Protein AF-A0A0Q9AX16-F1 (afdb_monomer)

Solvent-accessible surface area (backbone atoms only — not comparable to full-atom values): 4094 Å² total; per-residue (Å²): 136,86,87,71,96,76,52,71,76,55,78,50,77,63,84,65,33,28,32,36,39,38,55,42,95,84,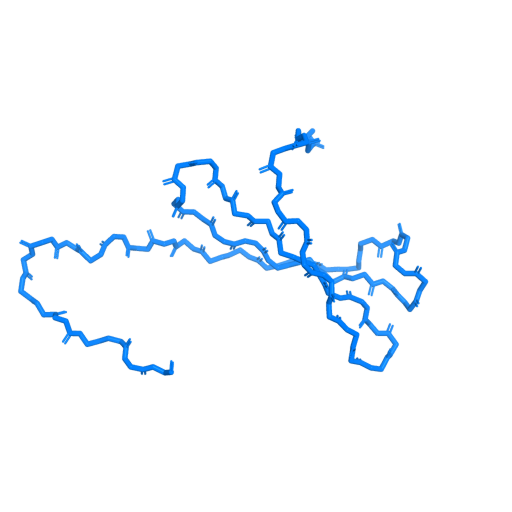56,47,34,42,33,45,37,34,21,36,67,83,62,79,48,81,76,48,76,49,76,47,73,49,73,72,76,67,96,70,84,80,95,78,85,87,130

Sequence (63 aa):
MTVSRTAVERSVWCGDVATGDIVAADRSWFFTLYFDATGTELVACSGVKSERPSQDGGQQLQL

Structure (mmCIF, N/CA/C/O backbone):
data_AF-A0A0Q9AX16-F1
#
_entry.id   AF-A0A0Q9AX16-F1
#
loop_
_atom_site.group_PDB
_atom_site.id
_atom_site.type_symbol
_atom_site.label_atom_id
_atom_site.label_alt_id
_atom_site.label_comp_id
_atom_site.label_asym_id
_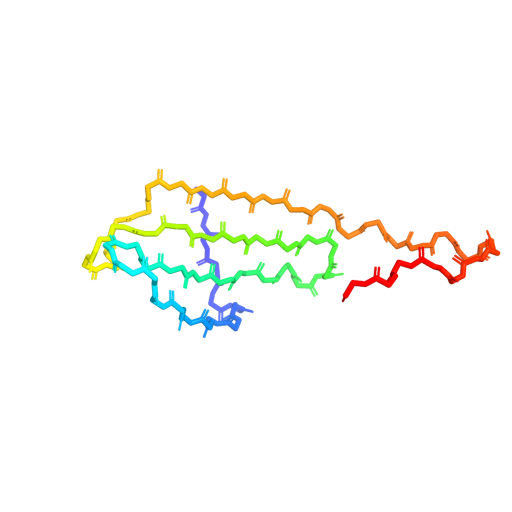atom_site.label_entity_id
_atom_site.label_seq_id
_atom_site.pdbx_PDB_ins_code
_atom_site.Cartn_x
_atom_site.Cartn_y
_atom_site.Cartn_z
_atom_site.occupancy
_atom_site.B_iso_or_equiv
_atom_site.auth_seq_id
_atom_site.auth_comp_id
_atom_site.auth_asym_id
_atom_site.auth_atom_id
_atom_site.pdbx_PDB_model_num
ATOM 1 N N . MET A 1 1 ? 11.433 0.927 10.015 1.00 35.09 1 MET A N 1
ATOM 2 C CA . MET A 1 1 ? 11.114 1.416 8.657 1.00 35.09 1 MET A CA 1
ATOM 3 C C . MET A 1 1 ? 10.727 2.879 8.812 1.00 35.09 1 MET A C 1
ATOM 5 O O . MET A 1 1 ? 9.748 3.148 9.489 1.00 35.09 1 MET A O 1
ATOM 9 N N . THR A 1 2 ? 11.549 3.817 8.338 1.00 32.97 2 THR A N 1
ATOM 10 C CA . THR A 1 2 ? 11.309 5.261 8.515 1.00 32.97 2 THR A CA 1
ATOM 11 C C . THR A 1 2 ? 10.657 5.798 7.248 1.00 32.97 2 THR A C 1
ATOM 13 O O . THR A 1 2 ? 11.282 5.758 6.193 1.00 32.97 2 THR A O 1
ATOM 16 N N . VAL A 1 3 ? 9.412 6.268 7.336 1.00 45.62 3 VAL A N 1
ATOM 17 C CA . VAL A 1 3 ? 8.708 6.903 6.212 1.00 45.62 3 VAL A CA 1
ATOM 18 C C . VAL A 1 3 ? 8.990 8.407 6.261 1.00 45.62 3 VAL A C 1
ATOM 20 O O . VAL A 1 3 ? 8.562 9.098 7.183 1.00 45.62 3 VAL A O 1
ATOM 23 N N . SER A 1 4 ? 9.765 8.919 5.305 1.00 43.25 4 SER A N 1
ATOM 24 C CA . SER A 1 4 ? 10.023 10.35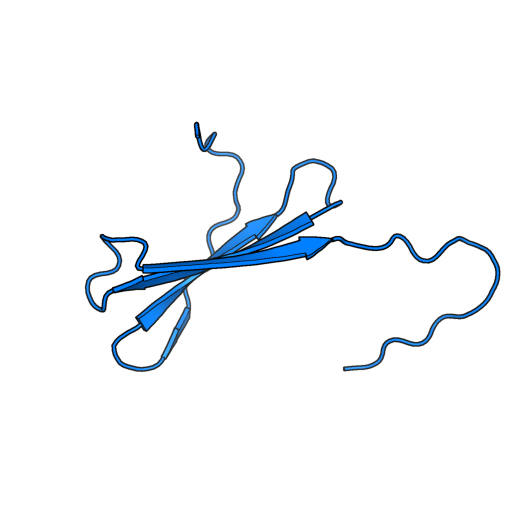2 5.121 1.00 43.25 4 SER A CA 1
ATOM 25 C C . SER A 1 4 ? 8.878 11.014 4.337 1.00 43.25 4 SER A C 1
ATOM 27 O O . SER A 1 4 ? 8.328 10.428 3.410 1.00 43.25 4 SER A O 1
ATOM 29 N N . ARG A 1 5 ? 8.515 12.248 4.723 1.00 47.84 5 ARG A N 1
ATOM 30 C CA . ARG A 1 5 ? 7.359 13.059 4.260 1.00 47.84 5 ARG A CA 1
ATOM 31 C C . ARG A 1 5 ? 7.376 13.504 2.775 1.00 47.84 5 ARG A C 1
ATOM 33 O O . ARG A 1 5 ? 6.966 14.616 2.463 1.00 47.84 5 ARG A O 1
ATOM 40 N N . THR A 1 6 ? 7.830 12.678 1.839 1.00 45.84 6 THR A N 1
ATOM 41 C CA . THR A 1 6 ? 7.785 12.975 0.389 1.00 45.84 6 THR A CA 1
ATOM 42 C C . THR A 1 6 ? 6.749 12.148 -0.379 1.00 45.84 6 THR A C 1
ATOM 44 O O . THR A 1 6 ? 6.802 12.084 -1.604 1.00 45.84 6 THR A O 1
ATOM 47 N N . ALA A 1 7 ? 5.783 11.543 0.316 1.00 48.34 7 ALA A N 1
ATOM 48 C CA . ALA A 1 7 ? 4.664 10.843 -0.305 1.00 48.34 7 ALA A CA 1
ATOM 49 C C . ALA A 1 7 ? 3.504 11.807 -0.609 1.00 48.34 7 ALA A C 1
ATOM 51 O O . ALA A 1 7 ? 3.074 12.564 0.260 1.00 48.34 7 ALA A O 1
ATOM 52 N N . VAL A 1 8 ? 2.990 11.766 -1.841 1.00 51.16 8 VAL A N 1
ATOM 53 C CA . VAL A 1 8 ? 1.670 12.321 -2.164 1.00 51.16 8 VAL A CA 1
ATOM 54 C C . VAL A 1 8 ? 0.640 11.326 -1.642 1.00 51.16 8 VAL A C 1
ATOM 56 O O . VAL A 1 8 ? 0.432 10.285 -2.252 1.00 51.16 8 VAL A O 1
ATOM 59 N N . GLU A 1 9 ? 0.036 11.631 -0.501 1.00 54.12 9 GLU A N 1
ATOM 60 C CA . GLU A 1 9 ? -0.999 10.806 0.116 1.00 54.12 9 GLU A CA 1
ATOM 61 C C . GLU A 1 9 ? -2.343 11.091 -0.571 1.00 54.12 9 GLU A C 1
ATOM 63 O O . GLU A 1 9 ? -2.860 12.210 -0.515 1.00 54.12 9 GLU A O 1
ATOM 68 N N . ARG A 1 10 ? -2.899 10.101 -1.276 1.00 56.19 10 ARG A N 1
ATOM 69 C CA . ARG A 1 10 ? -4.267 10.159 -1.806 1.00 56.19 10 ARG A CA 1
ATOM 70 C C . ARG A 1 10 ? -5.082 9.060 -1.145 1.00 56.19 10 ARG A C 1
ATOM 72 O O . ARG A 1 10 ? -4.885 7.893 -1.462 1.00 56.19 10 ARG A O 1
ATOM 79 N N . SER A 1 11 ? -5.993 9.446 -0.257 1.00 55.91 11 SER A N 1
ATOM 80 C CA . SER A 1 11 ? -6.780 8.482 0.511 1.00 55.91 11 SER A CA 1
ATOM 81 C C . SER A 1 11 ? -8.125 8.192 -0.159 1.00 55.91 11 SER A C 1
ATOM 83 O O . SER A 1 11 ? -8.890 9.118 -0.441 1.00 55.91 11 SER A O 1
ATOM 85 N N . VAL A 1 12 ? -8.419 6.917 -0.433 1.00 64.50 12 VAL A N 1
ATOM 86 C CA . VAL A 1 12 ? -9.710 6.448 -0.975 1.00 64.50 12 VAL A CA 1
ATOM 87 C C . VAL A 1 12 ? -10.359 5.504 0.033 1.00 64.50 12 VAL A C 1
ATOM 89 O O . VAL A 1 12 ? -9.707 4.601 0.555 1.00 64.50 12 VAL A O 1
ATOM 92 N N . TRP A 1 13 ? -11.646 5.716 0.301 1.00 57.31 13 TRP A N 1
ATOM 93 C CA . TRP A 1 13 ? -12.433 4.924 1.246 1.00 57.31 13 TRP A CA 1
ATOM 94 C C . TRP A 1 13 ? -13.316 3.930 0.490 1.00 57.31 13 TRP A C 1
ATOM 96 O O . TRP A 1 13 ? -14.099 4.335 -0.371 1.00 57.31 13 TRP A O 1
ATOM 106 N N . CYS A 1 14 ? -13.212 2.641 0.817 1.00 57.75 14 CYS A N 1
ATOM 107 C CA .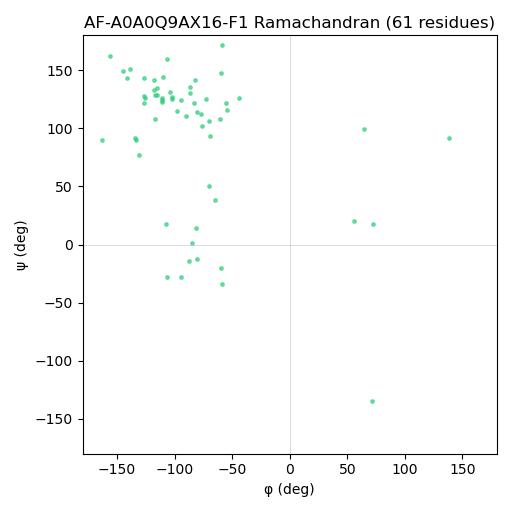 CYS A 1 14 ? -14.101 1.603 0.297 1.00 57.75 14 CYS A CA 1
ATOM 108 C C . CYS A 1 14 ? -14.560 0.705 1.457 1.00 57.75 14 CYS A C 1
ATOM 110 O O . CYS A 1 14 ? -13.906 -0.282 1.783 1.00 57.75 14 CYS A O 1
ATOM 112 N N . GLY A 1 15 ? -15.678 1.060 2.099 1.00 73.38 15 GLY A N 1
ATOM 113 C CA . GLY A 1 15 ? -16.178 0.360 3.292 1.00 73.38 15 GLY A CA 1
ATOM 114 C C . GLY A 1 15 ? -15.319 0.629 4.535 1.00 73.38 15 GLY A C 1
ATOM 115 O O . GLY A 1 15 ? -14.946 1.774 4.778 1.00 73.38 15 GLY A O 1
ATOM 116 N N . ASP A 1 16 ? -14.994 -0.423 5.292 1.00 72.62 16 ASP A N 1
ATOM 117 C CA . ASP A 1 16 ? -14.215 -0.384 6.546 1.00 72.62 16 ASP A CA 1
ATOM 118 C C . ASP A 1 16 ? -12.686 -0.321 6.343 1.00 72.62 16 ASP A C 1
ATOM 120 O O . ASP A 1 16 ? -11.922 -0.588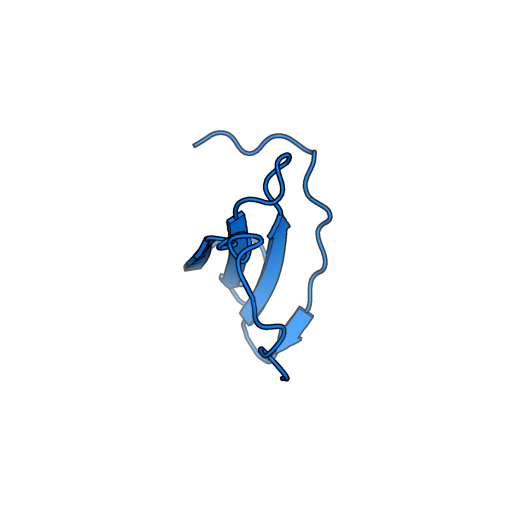 7.268 1.00 72.62 16 ASP A O 1
ATOM 124 N N . VAL A 1 17 ? -12.217 -0.018 5.129 1.00 75.19 17 VAL A N 1
ATOM 125 C CA . VAL A 1 17 ? -10.786 0.061 4.805 1.00 75.19 17 VAL A CA 1
ATOM 126 C C . VAL A 1 17 ? -10.480 1.409 4.164 1.00 75.19 17 VAL A C 1
ATOM 128 O O . VAL A 1 17 ? -11.030 1.759 3.111 1.00 75.19 17 VAL A O 1
ATOM 131 N N . ALA A 1 18 ? -9.572 2.157 4.793 1.00 82.38 18 ALA A N 1
ATOM 132 C CA . ALA A 1 18 ? -8.960 3.335 4.190 1.00 82.38 18 ALA A CA 1
ATOM 133 C C . ALA A 1 18 ? -7.742 2.893 3.375 1.00 82.38 18 ALA A C 1
ATOM 135 O O . ALA A 1 18 ? -6.947 2.081 3.837 1.00 82.38 18 ALA A O 1
ATOM 136 N N . THR A 1 19 ? -7.565 3.418 2.168 1.00 83.38 19 THR A N 1
ATOM 137 C CA . THR A 1 19 ? -6.396 3.099 1.333 1.00 83.38 19 THR A CA 1
ATOM 138 C C . THR A 1 19 ? -5.590 4.358 1.063 1.00 83.38 19 THR A C 1
ATOM 140 O O . THR A 1 19 ? -6.200 5.395 0.829 1.00 83.38 19 THR A O 1
ATOM 143 N N . GLY A 1 20 ? -4.257 4.281 1.061 1.00 84.81 20 GLY A N 1
ATOM 144 C CA . GLY A 1 20 ? -3.370 5.382 0.669 1.00 84.81 20 GLY A CA 1
ATOM 145 C C . GLY A 1 20 ? -2.197 4.904 -0.185 1.00 84.81 20 GLY A C 1
ATOM 146 O O . GLY A 1 20 ? -1.748 3.772 -0.036 1.00 84.81 20 GLY A O 1
ATOM 147 N N . ASP A 1 21 ? -1.677 5.763 -1.063 1.00 87.88 21 ASP A N 1
ATOM 148 C CA . ASP A 1 21 ? -0.571 5.412 -1.962 1.00 87.88 21 ASP A CA 1
ATOM 149 C C . ASP A 1 21 ? 0.738 6.131 -1.605 1.00 87.88 21 ASP A C 1
ATOM 151 O O . ASP A 1 21 ? 0.753 7.304 -1.230 1.00 87.88 21 ASP A O 1
ATOM 155 N N . ILE A 1 22 ? 1.864 5.432 -1.776 1.00 88.06 22 ILE A N 1
ATOM 156 C CA . ILE A 1 22 ? 3.217 5.993 -1.692 1.00 88.06 22 ILE A CA 1
ATOM 157 C C . ILE A 1 22 ? 3.967 5.667 -2.981 1.00 88.06 22 ILE A C 1
ATOM 159 O O . ILE A 1 22 ? 4.122 4.506 -3.358 1.00 88.06 22 ILE A O 1
ATOM 163 N N . VAL A 1 23 ? 4.510 6.696 -3.629 1.00 87.31 23 VAL A N 1
ATOM 164 C CA . VAL A 1 23 ? 5.398 6.542 -4.787 1.00 87.31 23 VAL A CA 1
ATOM 165 C C . VAL A 1 23 ? 6.837 6.750 -4.334 1.00 87.31 23 VAL A C 1
ATOM 167 O O . VAL A 1 23 ? 7.153 7.772 -3.721 1.00 87.31 23 VAL A O 1
ATOM 170 N N . ALA A 1 24 ? 7.719 5.794 -4.635 1.00 85.88 24 ALA A N 1
ATOM 171 C CA . ALA A 1 24 ? 9.144 5.956 -4.368 1.00 85.88 24 ALA A CA 1
ATOM 172 C C . ALA A 1 24 ? 9.696 7.180 -5.119 1.00 85.88 24 ALA A C 1
ATOM 174 O O . ALA A 1 24 ? 9.252 7.501 -6.221 1.00 85.88 24 ALA A O 1
ATOM 175 N N . ALA A 1 25 ? 10.687 7.864 -4.544 1.00 87.44 25 ALA A N 1
ATOM 176 C CA . ALA A 1 25 ? 11.222 9.102 -5.120 1.00 87.44 25 ALA A CA 1
ATOM 177 C C . ALA A 1 25 ? 11.780 8.918 -6.546 1.00 87.44 25 ALA A C 1
ATOM 179 O O . ALA A 1 25 ? 11.657 9.801 -7.391 1.00 87.44 25 ALA A O 1
ATOM 180 N N . ASP A 1 26 ? 12.352 7.749 -6.830 1.00 85.38 26 ASP A N 1
ATOM 181 C CA . ASP A 1 26 ? 12.863 7.3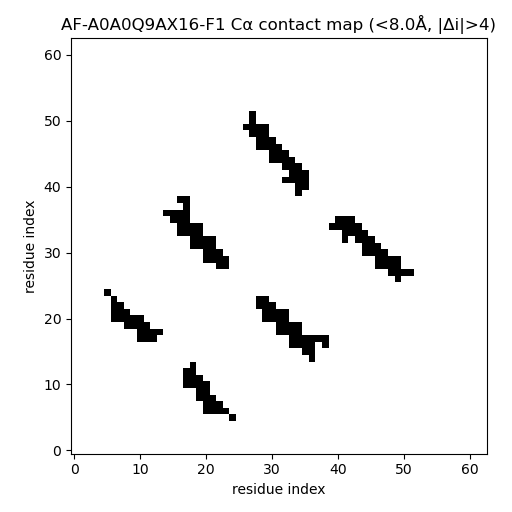48 -8.144 1.00 85.38 26 ASP A CA 1
ATOM 182 C C . ASP A 1 26 ? 11.783 6.751 -9.069 1.00 85.38 26 ASP A C 1
ATOM 184 O O . ASP A 1 26 ? 12.085 6.334 -10.191 1.00 85.38 26 ASP A O 1
ATOM 188 N N . ARG A 1 27 ? 10.531 6.696 -8.591 1.00 84.06 27 ARG A N 1
ATOM 189 C CA . ARG A 1 27 ? 9.353 6.105 -9.242 1.00 84.06 27 ARG A CA 1
ATOM 190 C C . ARG A 1 27 ? 9.540 4.640 -9.644 1.00 84.06 27 ARG A C 1
ATOM 192 O O . ARG A 1 27 ? 8.818 4.149 -10.510 1.00 84.06 27 ARG A O 1
ATOM 199 N N . SER A 1 28 ? 10.499 3.937 -9.039 1.00 88.50 28 SER A N 1
ATOM 200 C CA . SER A 1 28 ? 10.744 2.521 -9.326 1.00 88.50 28 SER A CA 1
ATOM 201 C C . SER A 1 28 ? 9.779 1.597 -8.588 1.00 88.50 28 SER A C 1
ATOM 203 O O . SER A 1 28 ? 9.683 0.423 -8.937 1.00 88.50 28 SER A O 1
ATOM 205 N N . TRP A 1 29 ? 9.033 2.122 -7.613 1.00 89.50 29 TRP A N 1
ATOM 206 C CA . TRP A 1 29 ? 8.032 1.389 -6.847 1.00 89.50 29 TRP A CA 1
ATOM 207 C C . TRP A 1 29 ? 6.799 2.237 -6.558 1.00 89.50 29 TRP A C 1
ATOM 209 O O . TRP A 1 29 ? 6.900 3.430 -6.254 1.00 89.50 29 TRP A O 1
ATOM 219 N N . PHE A 1 30 ? 5.654 1.566 -6.593 1.00 90.00 30 PHE A N 1
ATOM 220 C CA . PHE A 1 30 ? 4.367 2.061 -6.127 1.00 90.00 30 PHE A CA 1
ATOM 221 C C . PHE A 1 30 ? 3.906 1.174 -4.978 1.00 90.00 30 PHE A C 1
ATOM 223 O O . PHE A 1 30 ? 3.896 -0.051 -5.111 1.00 90.00 30 PHE A O 1
ATOM 230 N N . PHE A 1 31 ? 3.546 1.782 -3.855 1.00 89.69 31 PHE A N 1
ATOM 231 C CA . PHE A 1 31 ? 3.021 1.085 -2.692 1.00 89.69 31 PHE A CA 1
ATOM 232 C C . PHE A 1 31 ? 1.585 1.516 -2.444 1.00 89.69 31 PHE A C 1
ATOM 234 O O . PHE A 1 31 ? 1.307 2.711 -2.426 1.00 89.69 31 PHE A O 1
ATOM 241 N N . THR A 1 32 ? 0.720 0.545 -2.180 1.00 90.62 32 THR A N 1
ATOM 242 C CA . THR A 1 32 ? -0.644 0.769 -1.702 1.00 90.62 32 THR A CA 1
ATOM 243 C C . THR A 1 32 ? -0.721 0.278 -0.263 1.00 90.62 32 THR A C 1
ATOM 245 O O . THR A 1 32 ? -0.321 -0.847 0.054 1.00 90.62 32 THR A O 1
ATOM 248 N N . LEU A 1 33 ? -1.176 1.159 0.616 1.00 91.19 33 LEU A N 1
ATOM 249 C CA . LEU A 1 33 ? -1.333 0.963 2.047 1.00 91.19 33 LEU A CA 1
ATOM 250 C C . LEU A 1 33 ? -2.810 0.759 2.353 1.00 91.19 33 LEU A C 1
ATOM 252 O O . LEU A 1 33 ? -3.627 1.568 1.925 1.00 91.19 33 LEU A O 1
ATOM 256 N N . TYR A 1 34 ? -3.135 -0.275 3.120 1.00 88.38 34 TYR A N 1
ATOM 257 C CA . TYR A 1 34 ? -4.485 -0.532 3.605 1.00 88.38 34 TYR A CA 1
ATOM 258 C C . TYR A 1 34 ? -4.506 -0.294 5.106 1.00 88.38 34 TYR A C 1
ATOM 260 O O . TYR A 1 34 ? -3.744 -0.920 5.847 1.00 88.38 34 TYR A O 1
ATOM 268 N N . PHE A 1 35 ? -5.375 0.602 5.540 1.00 88.31 35 PHE A N 1
ATOM 269 C CA . PHE A 1 35 ? -5.598 0.936 6.931 1.00 88.31 35 PHE A CA 1
ATOM 270 C C . PHE A 1 35 ? -6.927 0.371 7.415 1.00 88.31 35 PHE A C 1
ATOM 272 O O . PHE A 1 35 ? -7.827 0.076 6.626 1.00 88.31 35 PHE A O 1
ATOM 279 N N . ASP A 1 36 ? -7.043 0.243 8.729 1.00 86.12 36 ASP A N 1
ATOM 280 C CA . ASP A 1 36 ? -8.310 -0.014 9.394 1.00 86.12 36 ASP A CA 1
ATOM 281 C C . ASP A 1 36 ? -9.356 1.084 9.096 1.00 86.12 36 ASP A C 1
ATOM 283 O O . ASP A 1 36 ? -9.059 2.134 8.517 1.00 86.12 36 ASP A O 1
ATOM 287 N N . ALA A 1 37 ? -10.602 0.862 9.520 1.00 84.38 37 ALA A N 1
ATOM 288 C CA . ALA A 1 37 ? -11.713 1.785 9.272 1.00 84.38 37 ALA A CA 1
ATOM 289 C C . ALA A 1 37 ? -11.489 3.187 9.862 1.00 84.38 37 ALA A C 1
ATOM 291 O O . ALA A 1 37 ? -12.143 4.146 9.455 1.00 84.38 37 ALA A O 1
ATOM 292 N N . THR A 1 38 ? -10.582 3.314 10.833 1.00 85.12 38 THR A N 1
ATOM 293 C CA . THR A 1 38 ? -10.233 4.597 11.447 1.00 85.12 38 THR A CA 1
ATOM 294 C C . THR A 1 38 ? -9.123 5.333 10.693 1.00 85.12 38 THR A C 1
ATOM 296 O O . THR A 1 38 ? -8.934 6.530 10.911 1.00 85.12 38 THR A O 1
ATOM 299 N N . GLY A 1 39 ? -8.408 4.651 9.792 1.00 81.62 39 GLY A N 1
ATOM 300 C CA . GLY A 1 39 ? -7.258 5.194 9.076 1.00 81.62 39 GLY A CA 1
ATOM 301 C C . GLY A 1 39 ? -6.020 5.366 9.959 1.00 81.62 39 GLY A C 1
ATOM 302 O O . GLY A 1 39 ? -5.131 6.138 9.603 1.00 81.62 39 GLY A O 1
ATOM 303 N N . THR A 1 40 ? -5.965 4.713 11.124 1.00 83.88 40 THR A N 1
ATOM 304 C CA . THR A 1 40 ? -4.888 4.916 12.108 1.00 83.88 40 THR A CA 1
ATOM 305 C C . THR A 1 40 ? -3.908 3.755 12.167 1.00 83.88 40 THR A C 1
ATOM 307 O O . THR A 1 40 ? -2.730 3.972 12.461 1.00 83.88 40 THR A O 1
ATOM 310 N N . GLU A 1 41 ? -4.353 2.543 11.836 1.00 86.94 41 GLU A N 1
ATOM 311 C CA . GLU A 1 41 ? -3.514 1.350 11.851 1.00 86.94 41 GLU A CA 1
ATOM 312 C C . GLU A 1 41 ? -3.350 0.782 10.443 1.00 86.94 41 GLU A C 1
ATOM 314 O O . GLU A 1 41 ? -4.329 0.549 9.741 1.00 86.94 41 GLU A O 1
ATOM 319 N N . LEU A 1 42 ? -2.10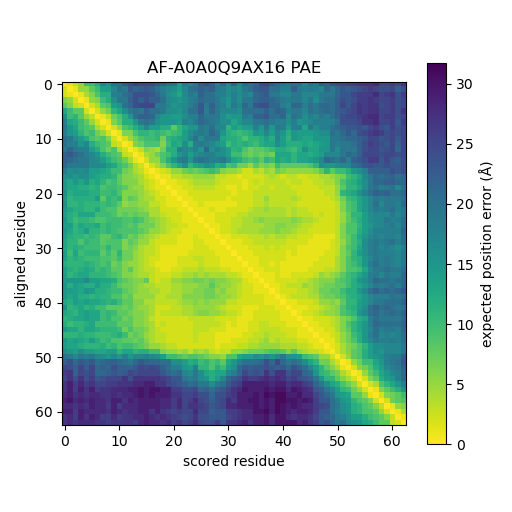3 0.540 10.030 1.00 88.56 42 LEU A N 1
ATOM 320 C CA . LEU A 1 42 ? -1.796 -0.138 8.773 1.00 88.56 42 LEU A CA 1
ATOM 321 C C . LEU A 1 42 ? -2.020 -1.646 8.943 1.00 88.56 42 LEU A C 1
ATOM 323 O O . LEU A 1 42 ? -1.253 -2.307 9.640 1.00 88.56 42 LEU A O 1
ATOM 327 N N . VAL A 1 43 ? -3.024 -2.195 8.263 1.00 90.38 43 VAL A N 1
ATOM 328 C CA . VAL A 1 43 ? -3.385 -3.619 8.352 1.00 90.38 43 VAL A CA 1
ATOM 329 C C . VAL A 1 43 ? -2.732 -4.466 7.259 1.00 90.38 43 VAL A C 1
ATOM 331 O O . VAL A 1 43 ? -2.476 -5.651 7.465 1.00 90.38 43 VAL A O 1
ATOM 334 N N . ALA A 1 44 ? -2.433 -3.873 6.100 1.00 89.81 44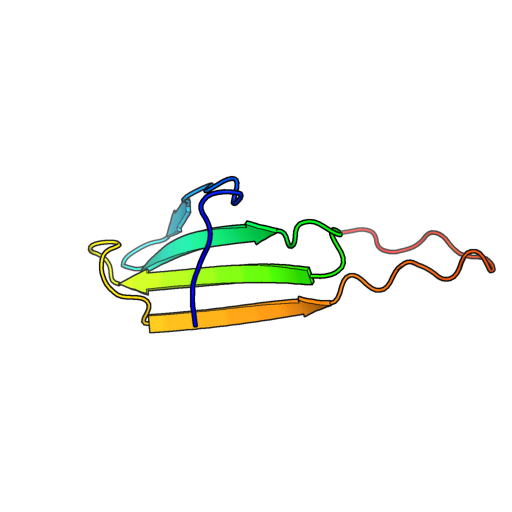 ALA A N 1
ATOM 335 C CA . ALA A 1 44 ? -1.721 -4.539 5.012 1.00 89.81 44 ALA A CA 1
ATOM 336 C C . ALA A 1 44 ? -1.011 -3.533 4.096 1.00 89.81 44 ALA A C 1
ATOM 338 O O . ALA A 1 44 ? -1.348 -2.350 4.052 1.00 89.81 44 ALA A O 1
ATOM 339 N N . CYS A 1 45 ? -0.049 -4.013 3.308 1.00 90.88 45 CYS A N 1
ATOM 340 C CA . CYS A 1 45 ? 0.545 -3.236 2.227 1.00 90.88 45 CYS A CA 1
ATOM 341 C C . CYS A 1 45 ? 0.898 -4.121 1.028 1.00 90.88 45 CYS A C 1
ATOM 343 O O . CYS A 1 45 ? 1.231 -5.298 1.172 1.00 90.88 45 CYS A O 1
ATOM 345 N N . SER A 1 46 ? 0.843 -3.536 -0.165 1.00 89.69 46 SER A N 1
ATOM 346 C CA . SER A 1 46 ? 1.328 -4.147 -1.403 1.00 89.69 46 SER A CA 1
ATOM 347 C C . SER A 1 46 ? 2.300 -3.208 -2.105 1.00 89.69 46 SER A C 1
ATOM 349 O O . SER A 1 46 ? 2.101 -1.996 -2.092 1.00 89.69 46 SER A O 1
ATOM 351 N N . GLY A 1 47 ? 3.337 -3.762 -2.733 1.00 91.69 47 GLY A N 1
ATOM 352 C CA . GLY A 1 47 ? 4.322 -3.007 -3.505 1.00 91.69 47 GLY A CA 1
ATOM 353 C C . GLY A 1 47 ? 4.470 -3.578 -4.908 1.00 91.69 47 GLY A C 1
ATOM 354 O O . GLY A 1 47 ? 4.723 -4.771 -5.064 1.00 91.69 47 GLY A O 1
ATOM 355 N N . VAL A 1 48 ? 4.341 -2.725 -5.918 1.00 90.88 48 VAL A N 1
ATOM 356 C CA . VAL A 1 48 ? 4.554 -3.076 -7.323 1.00 90.88 48 VAL A CA 1
ATOM 357 C C . VAL A 1 48 ? 5.810 -2.371 -7.809 1.00 90.88 48 VAL A C 1
ATOM 359 O O . VAL A 1 48 ? 5.929 -1.145 -7.709 1.00 90.88 48 VAL A O 1
ATOM 362 N N . LYS A 1 49 ? 6.762 -3.147 -8.333 1.00 90.31 49 LYS A N 1
ATOM 363 C CA . LYS A 1 49 ? 7.937 -2.590 -8.996 1.00 90.31 49 LYS A CA 1
ATOM 364 C C . LYS A 1 49 ? 7.496 -2.032 -10.338 1.00 90.31 49 LYS A C 1
ATOM 366 O O . LYS A 1 49 ? 6.919 -2.746 -11.152 1.00 90.31 49 LYS A O 1
ATOM 371 N N . SER A 1 50 ? 7.805 -0.768 -10.568 1.00 84.38 50 SER A N 1
ATOM 372 C CA . SER A 1 50 ? 7.722 -0.164 -11.884 1.00 84.38 50 SER A CA 1
ATOM 373 C C . SER A 1 50 ? 8.832 -0.781 -12.728 1.00 84.38 50 SER A C 1
ATOM 375 O O . SER A 1 50 ? 9.996 -0.368 -12.668 1.00 84.38 50 SER A O 1
ATOM 377 N N . GLU A 1 51 ? 8.510 -1.843 -13.461 1.00 76.75 51 GLU A N 1
ATOM 378 C CA . GLU A 1 51 ? 9.353 -2.261 -14.569 1.00 76.75 51 GLU A CA 1
ATOM 379 C C . GLU A 1 51 ? 9.366 -1.087 -15.540 1.00 76.75 51 GLU A C 1
ATOM 381 O O . GLU A 1 51 ? 8.356 -0.766 -16.165 1.00 76.75 51 GLU A O 1
ATOM 386 N N . ARG A 1 52 ? 10.498 -0.376 -15.630 1.00 63.47 52 ARG A N 1
ATOM 387 C CA . ARG A 1 52 ? 10.704 0.495 -16.785 1.00 63.47 52 ARG A CA 1
ATOM 388 C 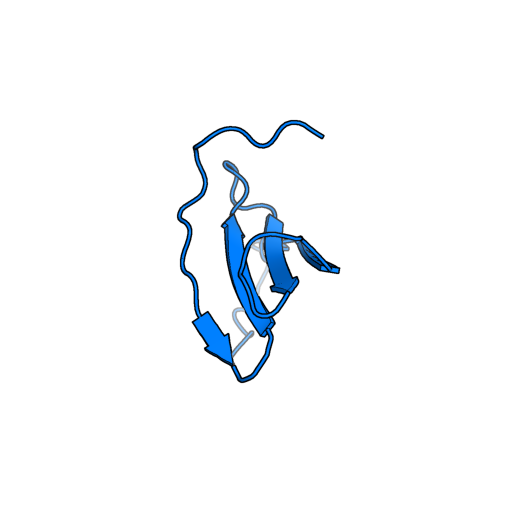C . ARG A 1 52 ? 10.533 -0.435 -17.979 1.00 63.47 52 ARG A C 1
ATOM 390 O O . ARG A 1 52 ? 11.281 -1.416 -18.013 1.00 63.47 52 ARG A O 1
ATOM 397 N N . PRO A 1 53 ? 9.596 -0.192 -18.913 1.00 53.06 53 PRO A N 1
ATOM 398 C CA . PRO A 1 53 ? 9.641 -0.925 -20.159 1.00 53.06 53 PRO A CA 1
ATOM 399 C C . PRO A 1 53 ? 11.049 -0.687 -20.687 1.00 53.06 53 PRO A C 1
ATOM 401 O O . PRO A 1 53 ? 11.456 0.464 -20.888 1.00 53.06 53 PRO A O 1
ATOM 404 N N . SER A 1 54 ? 11.839 -1.759 -20.777 1.00 55.75 54 SER A N 1
ATOM 405 C CA . SER A 1 54 ? 13.086 -1.737 -21.522 1.00 55.75 54 SER A CA 1
ATOM 406 C C . SER A 1 54 ? 12.749 -1.013 -22.818 1.00 55.75 54 SER A C 1
ATOM 408 O O . SER A 1 54 ? 11.747 -1.349 -23.451 1.00 55.75 54 SER A O 1
ATOM 410 N N . GLN A 1 55 ? 13.486 0.043 -23.162 1.00 55.53 55 GLN A N 1
ATOM 411 C CA . GLN A 1 55 ? 13.296 0.777 -24.416 1.00 55.53 55 GLN A CA 1
ATOM 412 C C . GLN A 1 55 ? 13.743 -0.087 -25.605 1.00 55.53 55 GLN A C 1
ATOM 414 O O . GLN A 1 55 ? 14.534 0.336 -26.436 1.00 55.53 55 GLN A O 1
ATOM 419 N N . ASP A 1 56 ? 13.252 -1.315 -25.659 1.00 51.53 56 ASP A N 1
ATOM 420 C CA . ASP A 1 56 ? 13.416 -2.257 -26.735 1.00 51.53 56 ASP A CA 1
ATOM 421 C C . ASP A 1 56 ? 12.017 -2.795 -27.052 1.00 51.53 56 ASP A C 1
ATOM 423 O O . ASP A 1 56 ? 11.585 -3.839 -26.579 1.00 51.53 56 ASP A O 1
ATOM 427 N N . GLY A 1 57 ? 11.263 -1.952 -27.765 1.00 51.72 57 GLY A N 1
ATOM 428 C CA . GLY A 1 57 ? 10.080 -2.321 -28.540 1.00 51.72 57 GLY A CA 1
ATOM 429 C C . GLY A 1 57 ? 8.862 -2.855 -27.783 1.00 51.72 57 GLY A C 1
ATOM 430 O O . GLY A 1 57 ? 8.727 -4.054 -27.580 1.00 51.72 57 GLY A O 1
ATOM 431 N N . GLY A 1 58 ? 7.869 -1.992 -27.549 1.00 41.66 58 GLY A N 1
ATOM 432 C CA . GLY A 1 58 ? 6.486 -2.453 -27.380 1.00 41.66 58 GLY A CA 1
ATOM 433 C C . GLY A 1 58 ? 5.727 -1.757 -26.266 1.00 41.66 58 GLY A C 1
ATOM 434 O O . GLY A 1 58 ? 5.706 -2.193 -25.123 1.00 41.66 58 GLY A O 1
ATOM 435 N N . GLN A 1 59 ? 5.045 -0.681 -26.630 1.00 50.38 59 GLN A N 1
ATOM 436 C CA . GLN A 1 59 ? 3.993 -0.089 -25.820 1.00 50.38 59 GLN A CA 1
ATOM 437 C C . GLN A 1 59 ? 2.811 -1.063 -25.855 1.00 50.38 59 GLN A C 1
ATOM 439 O O . GLN A 1 59 ? 2.153 -1.156 -26.885 1.00 50.38 59 GLN A O 1
ATOM 444 N N . GLN A 1 60 ? 2.550 -1.796 -24.775 1.00 52.62 60 GLN A N 1
ATOM 445 C CA . GLN A 1 60 ? 1.212 -2.317 -24.491 1.00 52.62 60 GLN A CA 1
ATOM 446 C C . GLN A 1 60 ? 1.110 -2.746 -23.028 1.00 52.62 60 GLN A C 1
ATOM 448 O O . GLN A 1 60 ? 1.316 -3.907 -22.701 1.00 52.62 60 GLN A O 1
ATOM 453 N N . LEU A 1 61 ? 0.710 -1.824 -22.157 1.00 40.56 61 LEU A N 1
ATOM 454 C CA . LEU A 1 61 ? -0.127 -2.177 -21.014 1.00 40.56 61 LEU A CA 1
ATOM 455 C C . LEU A 1 61 ? -1.235 -1.132 -20.937 1.00 40.56 61 LEU A C 1
ATOM 457 O O . LEU A 1 61 ? -1.080 -0.037 -20.407 1.00 40.56 61 LEU A O 1
ATOM 461 N N . GLN A 1 62 ? -2.320 -1.495 -21.606 1.00 39.03 62 GLN A N 1
ATOM 462 C CA . GLN A 1 62 ? -3.629 -0.886 -21.524 1.00 39.03 62 GLN A CA 1
ATOM 463 C C . GLN A 1 62 ? -4.324 -1.501 -20.307 1.00 39.03 62 GLN A C 1
ATOM 465 O O . GLN A 1 62 ? -4.466 -2.722 -20.277 1.00 39.03 62 GLN A O 1
ATOM 470 N N . LEU A 1 63 ? -4.739 -0.672 -19.349 1.00 34.19 63 LEU A N 1
ATOM 471 C CA . LEU A 1 63 ? -5.850 -0.904 -18.422 1.00 34.19 63 LEU A CA 1
ATOM 472 C C . LEU A 1 63 ? -6.431 0.461 -18.045 1.00 34.19 63 LEU A C 1
ATOM 474 O O . LEU A 1 63 ? -5.640 1.326 -17.606 1.00 34.19 63 LEU A O 1
#

Foldseek 3Di:
DDDDPPAPWDWDDDPQWIKTWGADPVNQKIKIFIDGSVNPHTPDMDMDGPPPPPPPDDDDDDD

Mean predicted aligned error: 12.25 Å

Nearest PDB structures (foldseek):
  2ol6-assembly1_O  TM=7.606E-01  e=2.625E-01  Borreliella burgdorferi
  3ckg-assembly1_A  TM=7.995E-01  e=3.781E-01  Borreliella burgdorferi
  8xwg-assembly1_A  TM=7.758E-01  e=4.018E-01  Borreliella burgdorferi
  2ol7-assembly2_B  TM=7.484E-01  e=3.558E-01  Borreliella burgdorferi
  2fkg-assembly1_A  TM=7.397E-01  e=5.125E-01  Borreliella burgdorferi

pLDDT: mean 70.96, std 19.18, range [32.97, 91.69]

Radius of gyration: 14.5 Å; Cα contacts (8 Å, |Δi|>4): 94; chains: 1; bounding box: 30×18×41 Å

Secondary structure (DSSP, 8-state):
----S------EEETTEEEEEEE-TTSSEEEEEEE-TTS-SEEEEEEEE-----SSS------